Protein AF-A0A8T1S198-F1 (afdb_monomer_lite)

Secondary structure (DSSP, 8-state):
-HHHHHHHHHHHHHHHHHHHHHHH-GGGHHHHHHHHHHHHHHHHHHHHHHHHHHHHHHHHHHHHHHHHHHHHHHHHHHHHHHHHHTT----SHHHHHHHHHHHHHHHHHHHHHHHHHHHHHHTSPP------S-SSSS--

Organism: Chelydra serpentina (NCBI:txid8475)

Structure (mmCIF, N/CA/C/O backbone):
data_AF-A0A8T1S198-F1
#
_entry.id   AF-A0A8T1S198-F1
#
loop_
_atom_site.group_PDB
_atom_site.id
_atom_site.type_symbol
_atom_site.label_atom_id
_atom_site.label_alt_id
_atom_site.label_comp_id
_atom_site.label_asym_id
_atom_site.label_entity_id
_atom_site.label_seq_id
_atom_site.pdbx_PDB_ins_code
_atom_site.Cartn_x
_atom_site.Cartn_y
_atom_site.Cartn_z
_atom_site.occupancy
_atom_site.B_iso_or_equiv
_atom_site.auth_seq_id
_atom_site.auth_comp_id
_atom_site.auth_asym_id
_atom_site.auth_atom_id
_atom_site.pdbx_PDB_model_num
ATOM 1 N N . MET A 1 1 ? -2.724 5.107 9.902 1.00 49.88 1 MET A N 1
ATOM 2 C CA . MET A 1 1 ? -2.488 4.582 11.270 1.00 49.88 1 MET A CA 1
ATOM 3 C C . MET A 1 1 ? -3.020 5.478 12.398 1.00 49.88 1 MET A C 1
ATOM 5 O O . MET A 1 1 ? -3.309 4.946 13.460 1.00 49.88 1 MET A O 1
ATOM 9 N N . ALA A 1 2 ? -3.192 6.795 12.209 1.00 56.03 2 ALA A N 1
ATOM 10 C CA . ALA A 1 2 ? -3.675 7.689 13.278 1.00 56.03 2 ALA A CA 1
ATOM 11 C C . ALA A 1 2 ? -5.150 7.455 13.681 1.00 56.03 2 ALA A C 1
ATOM 13 O O . ALA A 1 2 ? -5.497 7.571 14.853 1.00 56.03 2 ALA A O 1
ATOM 14 N N . GLU A 1 3 ? -6.005 7.076 12.729 1.00 58.38 3 GLU A N 1
ATOM 15 C CA . GLU A 1 3 ? -7.443 6.885 12.974 1.00 58.38 3 GLU A CA 1
ATOM 16 C C . GLU A 1 3 ? -7.742 5.629 13.813 1.00 58.38 3 GLU A C 1
ATOM 18 O O . GLU A 1 3 ? -8.512 5.704 14.769 1.00 58.38 3 GLU A O 1
ATOM 23 N N . LEU A 1 4 ? -7.058 4.503 13.556 1.00 61.81 4 LEU A N 1
ATOM 24 C CA . LEU A 1 4 ? -7.213 3.278 14.359 1.00 61.81 4 LEU A CA 1
ATOM 25 C C . LEU A 1 4 ? -6.744 3.467 15.811 1.00 61.81 4 LEU A C 1
ATOM 27 O O . LEU A 1 4 ? -7.401 2.999 16.739 1.00 61.81 4 LEU A O 1
ATOM 31 N N . ALA A 1 5 ? -5.635 4.184 16.020 1.00 62.62 5 ALA A N 1
ATOM 32 C CA . ALA A 1 5 ? -5.115 4.469 17.358 1.00 62.62 5 ALA A CA 1
ATOM 33 C C . ALA A 1 5 ? -6.070 5.362 18.169 1.00 62.62 5 ALA A C 1
ATOM 35 O O . ALA A 1 5 ? -6.275 5.141 19.363 1.00 62.62 5 ALA A O 1
ATOM 36 N N . SER A 1 6 ? -6.700 6.343 17.515 1.00 67.06 6 SER A N 1
ATOM 37 C CA . SER A 1 6 ? -7.709 7.199 18.144 1.00 67.06 6 SER A CA 1
ATOM 38 C C . SER A 1 6 ? -8.973 6.418 18.516 1.00 67.06 6 SER A C 1
ATOM 40 O O . SER A 1 6 ? -9.502 6.590 19.616 1.00 67.06 6 SER A O 1
ATOM 42 N N . HIS A 1 7 ? -9.422 5.506 17.651 1.00 72.25 7 HIS A N 1
ATOM 43 C CA . HIS A 1 7 ? -10.591 4.676 17.933 1.00 72.25 7 HIS A CA 1
ATOM 44 C C . HIS A 1 7 ? -10.351 3.648 19.051 1.00 72.25 7 HIS A C 1
ATOM 46 O O . HIS A 1 7 ? -11.258 3.384 19.838 1.00 72.25 7 HIS A O 1
ATOM 52 N N . HIS A 1 8 ? -9.128 3.128 19.195 1.00 79.31 8 HIS A N 1
ATOM 53 C CA . HIS A 1 8 ? -8.787 2.245 20.313 1.00 79.31 8 HIS A CA 1
ATOM 54 C C . HIS A 1 8 ? -8.914 2.959 21.672 1.00 79.31 8 HIS A C 1
ATOM 56 O O . HIS A 1 8 ? -9.437 2.394 22.632 1.00 79.31 8 HIS A O 1
ATOM 62 N N . GLY A 1 9 ? -8.510 4.233 21.746 1.00 83.12 9 GLY A N 1
ATOM 63 C CA . GLY A 1 9 ? -8.697 5.055 22.947 1.00 83.12 9 GLY A CA 1
ATOM 64 C C . GLY A 1 9 ? -10.171 5.319 23.278 1.00 83.12 9 GLY A C 1
ATOM 65 O O . GLY A 1 9 ? -10.548 5.362 24.449 1.00 83.12 9 GLY A O 1
ATOM 66 N N . TRP A 1 10 ? -11.028 5.444 22.259 1.00 85.81 10 TRP A N 1
ATOM 67 C CA . TRP A 1 10 ? -12.475 5.551 22.455 1.00 85.81 10 TRP A CA 1
ATOM 68 C C . TRP A 1 10 ? -13.075 4.255 23.017 1.00 85.81 10 TRP A C 1
ATOM 70 O O . TRP A 1 10 ? -13.834 4.316 23.983 1.00 85.81 10 TRP A O 1
ATOM 80 N N . LEU A 1 11 ? -12.683 3.092 22.485 1.00 88.69 11 LEU A N 1
ATOM 81 C CA . LEU A 1 11 ? -13.159 1.791 22.967 1.00 88.69 11 LEU A CA 1
ATOM 82 C C . LEU A 1 11 ? -12.785 1.563 24.439 1.00 88.69 11 LEU A C 1
ATOM 84 O O . LEU A 1 11 ? -13.637 1.184 25.238 1.00 88.69 11 LEU A O 1
ATOM 88 N N . GLN A 1 12 ? -11.548 1.902 24.827 1.00 88.75 12 GLN A N 1
ATOM 89 C CA . GLN A 1 12 ? -11.110 1.838 26.227 1.00 88.75 12 GLN A CA 1
ATOM 90 C C . GLN A 1 12 ? -11.936 2.742 27.152 1.00 88.75 12 GLN A C 1
ATOM 92 O O . GLN A 1 12 ? -12.226 2.365 28.289 1.00 88.75 12 GLN A O 1
ATOM 97 N N . LYS A 1 13 ? -12.327 3.929 26.677 1.00 90.19 13 LYS A N 1
ATOM 98 C CA . LYS A 1 13 ? -13.170 4.851 27.443 1.00 90.19 13 LYS A CA 1
ATOM 99 C C . LYS A 1 13 ? -14.586 4.300 27.630 1.00 90.19 13 LYS A C 1
ATOM 101 O O . LYS A 1 13 ? -15.100 4.335 28.744 1.00 90.19 13 LYS A O 1
ATOM 106 N N . VAL A 1 14 ? -15.188 3.755 26.571 1.00 90.44 14 VAL A N 1
ATOM 107 C CA . VAL A 1 14 ? -16.519 3.123 26.624 1.00 90.44 14 VAL A CA 1
ATOM 108 C C . VAL A 1 14 ? -16.518 1.910 27.556 1.00 90.44 14 VAL A C 1
ATOM 110 O O . VAL A 1 14 ? -17.451 1.725 28.337 1.00 90.44 14 VAL A O 1
ATOM 113 N N . ASP A 1 15 ? -15.443 1.128 27.533 1.00 91.06 15 ASP A N 1
ATOM 114 C CA . ASP A 1 15 ? -15.233 0.013 28.452 1.00 91.06 15 ASP A CA 1
ATOM 115 C C . ASP A 1 15 ? -15.174 0.459 29.916 1.00 91.06 15 ASP A C 1
ATOM 117 O O . ASP A 1 15 ? -15.752 -0.189 30.792 1.00 91.06 15 ASP A O 1
ATOM 121 N N . GLU A 1 16 ? -14.486 1.565 30.199 1.00 91.62 16 GLU A N 1
ATOM 122 C CA . GLU A 1 16 ? -14.388 2.101 31.555 1.00 91.62 16 GLU A CA 1
ATOM 123 C C . GLU A 1 16 ? -15.733 2.635 32.058 1.00 91.62 16 GLU A C 1
ATOM 125 O O . GLU A 1 16 ? -16.168 2.279 33.155 1.00 91.62 16 GLU A O 1
ATOM 130 N N . GLU A 1 17 ? -16.441 3.401 31.227 1.00 91.19 17 GLU A N 1
ATOM 131 C CA . GLU A 1 17 ? -17.780 3.911 31.540 1.00 91.19 17 GLU A CA 1
ATOM 132 C C . GLU A 1 17 ? -18.786 2.765 31.749 1.00 91.19 17 GLU A C 1
ATOM 134 O O . GLU A 1 17 ? -19.575 2.783 32.699 1.00 91.19 17 GLU A O 1
ATOM 139 N N . GLY A 1 18 ? -18.723 1.714 30.925 1.00 89.56 18 GLY A N 1
ATOM 140 C CA . GLY A 1 18 ? -19.562 0.526 31.068 1.00 89.56 18 GLY A CA 1
ATOM 141 C C . GLY A 1 18 ? -19.263 -0.261 32.349 1.00 89.56 18 GLY A C 1
ATOM 142 O O . GLY A 1 18 ? -20.183 -0.655 33.075 1.00 89.56 18 GLY A O 1
ATOM 143 N N . ARG A 1 19 ? -17.984 -0.438 32.703 1.00 89.12 19 ARG A N 1
ATOM 144 C CA . ARG A 1 19 ? -17.596 -1.058 33.983 1.00 89.12 19 ARG A CA 1
ATOM 145 C C . ARG A 1 19 ? -18.075 -0.242 35.181 1.00 89.12 19 ARG A C 1
ATOM 147 O O . ARG A 1 19 ? -18.560 -0.832 36.150 1.00 89.12 19 ARG A O 1
ATOM 154 N N . GLN A 1 20 ? -17.973 1.085 35.122 1.00 91.62 20 GLN A N 1
ATOM 155 C CA . GLN A 1 20 ? -18.458 1.973 36.177 1.00 91.62 20 GLN A CA 1
ATOM 156 C C . GLN A 1 20 ? -19.982 1.877 36.336 1.00 91.62 20 GLN A C 1
ATOM 158 O O . GLN A 1 20 ? -20.468 1.659 37.447 1.00 91.62 20 GLN A O 1
ATOM 163 N N . LEU A 1 21 ? -20.736 1.928 35.235 1.00 90.12 21 LEU A N 1
ATOM 164 C CA . LEU A 1 21 ? -22.196 1.803 35.251 1.00 90.12 21 LEU A CA 1
ATOM 165 C C . LEU A 1 21 ? -22.656 0.463 35.848 1.00 90.12 21 LEU A C 1
ATOM 167 O O . LEU A 1 21 ? -23.619 0.415 36.612 1.00 90.12 21 LEU A O 1
ATOM 171 N N . SER A 1 22 ? -21.932 -0.618 35.551 1.00 89.50 22 SER A N 1
ATOM 172 C CA . SER A 1 22 ? -22.196 -1.953 36.100 1.00 89.50 22 SER A CA 1
ATOM 173 C C . SER A 1 22 ? -21.962 -2.026 37.621 1.00 89.50 22 SER A C 1
ATOM 175 O O . SER A 1 22 ? -22.684 -2.729 38.328 1.00 89.50 22 SER A O 1
ATOM 177 N N . ARG A 1 23 ? -21.001 -1.250 38.153 1.00 87.62 23 ARG A N 1
ATOM 178 C CA . ARG A 1 23 ? -20.751 -1.118 39.604 1.00 87.62 23 ARG A CA 1
ATOM 179 C C . ARG A 1 23 ? -21.805 -0.263 40.308 1.00 87.62 23 ARG A C 1
ATOM 181 O O . ARG A 1 23 ? -22.230 -0.611 41.405 1.00 87.62 23 ARG A O 1
ATOM 188 N N . GLU A 1 24 ? -22.220 0.846 39.697 1.00 90.75 24 GLU A N 1
ATOM 189 C CA . GLU A 1 24 ? -23.199 1.776 40.280 1.00 90.75 24 GLU A CA 1
ATOM 190 C C . GLU A 1 24 ? -24.638 1.245 40.216 1.00 90.75 24 GLU A C 1
ATOM 192 O O . GLU A 1 24 ? -25.463 1.548 41.085 1.00 90.75 24 GLU A O 1
ATOM 197 N N . LYS A 1 25 ? -24.954 0.459 39.181 1.00 89.44 25 LYS A N 1
ATOM 198 C CA . LYS A 1 25 ? -26.283 -0.106 38.935 1.00 89.44 25 LYS A CA 1
ATOM 199 C C . LYS A 1 25 ? -26.192 -1.600 38.591 1.00 89.44 25 LYS A C 1
ATOM 201 O O . LYS A 1 25 ? -26.431 -1.983 37.441 1.00 89.44 25 LYS A O 1
ATOM 206 N N . PRO A 1 26 ? -25.917 -2.471 39.579 1.00 87.88 26 PRO A N 1
ATOM 207 C CA . PRO A 1 26 ? -25.749 -3.906 39.344 1.00 87.88 26 PRO A CA 1
ATOM 208 C C . PRO A 1 26 ? -26.975 -4.582 38.711 1.00 87.88 26 PRO A C 1
ATOM 210 O O . PRO A 1 26 ? -26.825 -5.575 38.003 1.00 87.88 26 PRO A O 1
ATOM 213 N N . GLN A 1 27 ? -28.180 -4.016 38.864 1.00 88.44 27 GLN A N 1
ATOM 214 C CA . GLN A 1 27 ? -29.394 -4.498 38.193 1.00 88.44 27 GLN A CA 1
ATOM 215 C C . GLN A 1 27 ? -29.331 -4.442 36.656 1.00 88.44 27 GLN A C 1
ATOM 217 O O . GLN A 1 27 ? -30.068 -5.165 35.993 1.00 88.44 27 GLN A O 1
ATOM 222 N N . PHE A 1 28 ? -28.463 -3.599 36.085 1.00 86.69 28 PHE A N 1
ATOM 223 C CA . PHE A 1 28 ? -28.254 -3.490 34.639 1.00 86.69 28 PHE A CA 1
ATOM 224 C C . PHE A 1 28 ? -26.943 -4.139 34.181 1.00 86.69 28 PHE A C 1
ATOM 226 O O . PHE A 1 28 ? -26.665 -4.155 32.984 1.00 86.69 28 PHE A O 1
ATO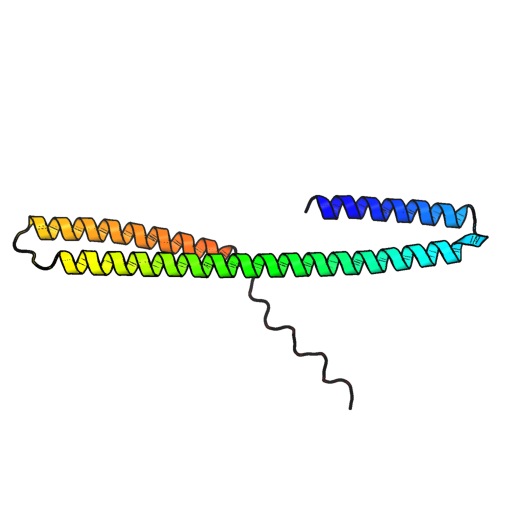M 233 N N . GLY A 1 29 ? -26.149 -4.708 35.095 1.00 87.81 29 GLY A N 1
ATOM 234 C CA . GLY A 1 29 ? -24.804 -5.193 34.786 1.00 87.81 29 GLY A CA 1
ATOM 235 C C . GLY A 1 29 ? -24.763 -6.275 33.704 1.00 87.81 29 GLY A C 1
ATOM 236 O O . GLY A 1 29 ? -23.881 -6.249 32.849 1.00 87.81 29 GLY A O 1
ATOM 237 N N . ALA A 1 30 ? -25.761 -7.166 33.669 1.00 88.69 30 ALA A N 1
ATOM 238 C CA . ALA A 1 30 ? -25.888 -8.178 32.616 1.00 88.69 30 ALA A CA 1
ATOM 239 C C . ALA A 1 30 ? -26.109 -7.552 31.226 1.00 88.69 30 ALA A C 1
ATOM 241 O O . ALA A 1 30 ? -25.470 -7.953 30.257 1.00 88.69 30 ALA A O 1
ATOM 242 N N . VAL A 1 31 ? -26.963 -6.525 31.142 1.00 91.44 31 VAL A N 1
ATOM 243 C CA . VAL A 1 31 ? -27.244 -5.803 29.890 1.00 91.44 31 VAL A CA 1
ATOM 244 C C . VAL A 1 31 ? -26.014 -5.023 29.434 1.00 91.44 31 VAL A C 1
ATOM 246 O O . VAL A 1 31 ? -25.662 -5.067 28.259 1.00 91.44 31 VAL A O 1
ATOM 249 N N . VAL A 1 32 ? -25.332 -4.339 30.357 1.00 90.44 32 VAL A N 1
ATOM 250 C CA . VAL A 1 32 ? -24.111 -3.583 30.047 1.00 90.44 32 VAL A CA 1
ATOM 251 C C . VAL A 1 32 ? -23.006 -4.515 29.552 1.00 90.44 32 VAL A C 1
ATOM 253 O O . VAL A 1 32 ? -22.404 -4.240 28.519 1.00 90.44 32 VAL A O 1
ATOM 256 N N . SER A 1 33 ? -22.788 -5.648 30.226 1.00 89.06 33 SER A N 1
ATOM 257 C CA . SER A 1 33 ? -21.801 -6.644 29.797 1.00 89.06 33 SER A CA 1
ATOM 258 C C . SER A 1 33 ? -22.105 -7.174 28.399 1.00 89.06 33 SER A C 1
ATOM 260 O O . SER A 1 33 ? -21.200 -7.248 27.576 1.00 89.06 33 SER A O 1
ATOM 262 N N . GLN A 1 34 ? -23.368 -7.505 28.115 1.00 92.88 34 GLN A N 1
ATOM 263 C CA . GLN A 1 34 ? -23.769 -7.987 26.795 1.00 92.88 34 GLN A CA 1
ATOM 264 C C . GLN A 1 34 ? -23.482 -6.949 25.703 1.00 92.88 34 GLN A C 1
ATOM 266 O O . GLN A 1 34 ? -22.924 -7.290 24.664 1.00 92.88 34 GLN A O 1
ATOM 271 N N . ARG A 1 35 ? -23.809 -5.674 25.948 1.00 92.00 35 ARG A N 1
ATOM 272 C CA . ARG A 1 35 ? -23.558 -4.590 24.987 1.00 92.00 35 ARG A CA 1
ATOM 273 C C . ARG A 1 35 ? -22.076 -4.325 24.754 1.00 92.00 35 ARG A C 1
ATOM 275 O O . ARG A 1 35 ? -21.700 -4.078 23.614 1.00 92.00 35 ARG A O 1
ATOM 282 N N . LEU A 1 36 ? -21.245 -4.401 25.794 1.00 91.38 36 LEU A N 1
ATOM 283 C CA . LEU A 1 36 ? -19.792 -4.294 25.638 1.00 91.38 36 LEU A CA 1
ATOM 284 C C . LEU A 1 36 ? -19.247 -5.454 24.798 1.00 91.38 36 LEU A C 1
ATOM 286 O O . LEU A 1 36 ? -18.526 -5.214 23.840 1.00 91.38 36 LEU A O 1
ATOM 290 N N . THR A 1 37 ? -19.671 -6.693 25.067 1.00 92.19 37 THR A N 1
ATOM 291 C CA . THR A 1 37 ? -19.257 -7.852 24.261 1.00 92.19 37 THR A CA 1
ATOM 292 C C . THR A 1 37 ? -19.668 -7.719 22.792 1.00 92.19 37 THR A C 1
ATOM 294 O O . THR A 1 37 ? -18.851 -7.970 21.909 1.00 92.19 37 THR A O 1
ATOM 297 N N . GLU A 1 38 ? -20.905 -7.299 22.513 1.00 93.38 38 GLU A N 1
ATOM 298 C CA . GLU A 1 38 ? -21.363 -7.022 21.142 1.00 93.38 38 GLU A CA 1
ATOM 299 C C . GLU A 1 38 ? -20.514 -5.927 20.474 1.00 93.38 38 GLU A C 1
ATOM 301 O O . GLU A 1 38 ? -20.156 -6.047 19.301 1.00 93.38 38 GLU A O 1
ATOM 306 N N . LEU A 1 39 ? -20.155 -4.876 21.217 1.00 92.12 39 LEU A N 1
ATOM 307 C CA . LEU A 1 39 ? -19.310 -3.793 20.721 1.00 92.12 39 LEU A CA 1
ATOM 308 C C . LEU A 1 39 ? -17.900 -4.281 20.368 1.00 92.12 39 LEU A C 1
ATOM 310 O O . LEU A 1 39 ? -17.415 -3.947 19.288 1.00 92.12 39 LEU A O 1
ATOM 314 N N . HIS A 1 40 ? -17.260 -5.088 21.223 1.00 90.19 40 HIS A N 1
ATOM 315 C CA . HIS A 1 40 ? -15.945 -5.675 20.930 1.00 90.19 40 HIS A CA 1
ATOM 316 C C . HIS A 1 40 ? -15.989 -6.574 19.695 1.00 90.19 40 HIS A C 1
ATOM 318 O O . HIS A 1 40 ? -15.132 -6.455 18.831 1.00 90.19 40 HIS A O 1
ATOM 324 N N . GLN A 1 41 ? -17.026 -7.400 19.542 1.00 92.12 41 GLN A N 1
ATOM 325 C CA . GLN A 1 41 ? -17.176 -8.245 18.351 1.00 92.12 41 GLN A CA 1
ATOM 326 C C . GLN A 1 41 ? -17.309 -7.423 17.062 1.00 92.12 41 GLN A C 1
ATOM 328 O O . GLN A 1 41 ? -16.710 -7.755 16.037 1.00 92.12 41 GLN A O 1
ATOM 333 N N . LEU A 1 42 ? -18.099 -6.345 17.095 1.00 91.56 42 LEU A N 1
ATOM 334 C CA . LEU A 1 42 ? -18.231 -5.434 15.957 1.00 91.56 42 LEU A CA 1
ATOM 335 C C . LEU A 1 42 ? -16.921 -4.697 15.671 1.00 91.56 42 LEU A C 1
ATOM 337 O O . LEU A 1 42 ? -16.589 -4.486 14.504 1.00 91.56 42 LEU A O 1
ATOM 341 N N . TRP A 1 43 ? -16.184 -4.329 16.718 1.00 89.31 43 TRP A N 1
ATOM 342 C CA . TRP A 1 43 ? -14.875 -3.702 16.608 1.00 89.31 43 TRP A CA 1
ATOM 343 C C . TRP A 1 43 ? -13.855 -4.630 15.941 1.00 89.31 43 TRP A C 1
ATOM 345 O O . TRP A 1 43 ? -13.243 -4.238 14.949 1.00 89.31 43 TRP A O 1
ATOM 355 N N . ASP A 1 44 ? -13.737 -5.870 16.410 1.00 88.06 44 ASP A N 1
ATOM 356 C CA . ASP A 1 44 ? -12.820 -6.867 15.848 1.00 88.06 44 ASP A CA 1
ATOM 357 C C . ASP A 1 44 ? -13.145 -7.142 14.375 1.00 88.06 44 ASP A C 1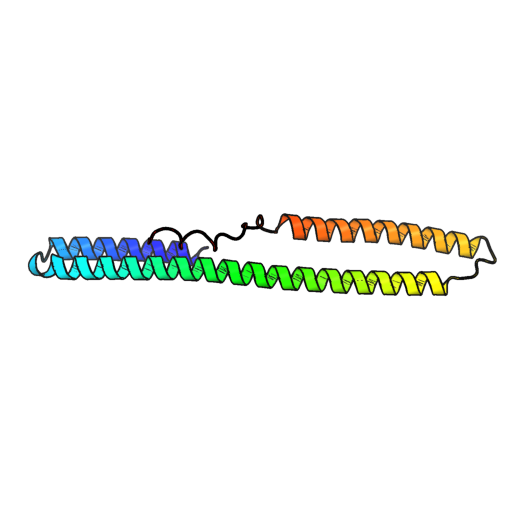
ATOM 359 O O . ASP A 1 44 ? -12.257 -7.180 13.520 1.00 88.06 44 ASP A O 1
ATOM 363 N N . LYS A 1 45 ? -14.440 -7.245 14.046 1.00 89.31 45 LYS A N 1
ATOM 364 C CA . LYS A 1 45 ? -14.894 -7.390 12.660 1.00 89.31 45 LYS A CA 1
ATOM 365 C C . LYS A 1 45 ? -14.517 -6.181 11.805 1.00 89.31 45 LYS A C 1
ATOM 367 O O . LYS A 1 45 ? -14.050 -6.352 10.682 1.00 89.31 45 LYS A O 1
ATOM 372 N N . LEU A 1 46 ? -14.722 -4.965 12.310 1.00 88.69 46 LEU A N 1
ATOM 373 C CA . LEU A 1 46 ? -14.3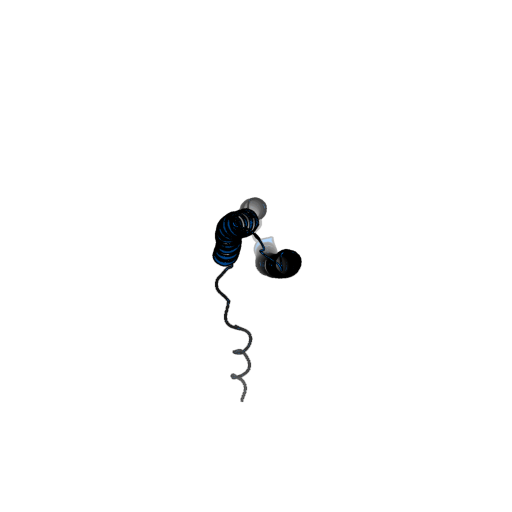58 -3.742 11.596 1.00 88.69 46 LEU A CA 1
ATOM 374 C C . LEU A 1 46 ? -12.848 -3.668 11.362 1.00 88.69 46 LEU A C 1
ATOM 376 O O . LEU A 1 46 ? -12.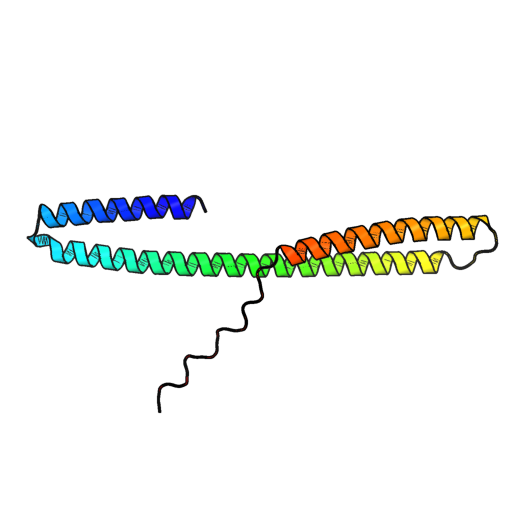426 -3.313 10.261 1.00 88.69 46 LEU A O 1
ATOM 380 N N . GLN A 1 47 ? -12.046 -4.004 12.373 1.00 86.00 47 GLN A N 1
ATOM 381 C CA . GLN A 1 47 ? -10.594 -4.022 12.268 1.00 86.00 47 GLN A CA 1
ATOM 382 C C . GLN A 1 47 ? -10.147 -5.017 11.194 1.00 86.00 47 GLN A C 1
ATOM 384 O O . GLN A 1 47 ? -9.435 -4.622 10.274 1.00 86.00 47 GLN A O 1
ATOM 389 N N . SER A 1 48 ? -10.650 -6.252 11.245 1.00 86.94 48 SER A N 1
ATOM 390 C CA . SER A 1 48 ? -10.349 -7.283 10.249 1.00 86.94 48 SER A CA 1
ATOM 391 C C . SER A 1 48 ? -10.733 -6.847 8.830 1.00 86.94 48 SER A C 1
ATOM 393 O O . SER A 1 48 ? -9.897 -6.899 7.934 1.00 86.94 48 SER A O 1
ATOM 395 N N . MET A 1 49 ? -11.947 -6.321 8.627 1.00 86.94 49 MET A N 1
ATOM 396 C CA . MET A 1 49 ? -12.382 -5.824 7.312 1.00 86.94 49 MET A CA 1
ATOM 397 C C . MET A 1 49 ? -11.553 -4.628 6.826 1.00 86.94 49 MET A C 1
ATOM 399 O O . MET A 1 49 ? -11.354 -4.451 5.626 1.00 86.94 49 MET A O 1
ATOM 403 N N . THR A 1 50 ? -11.096 -3.769 7.740 1.00 86.44 50 THR A N 1
ATOM 404 C CA . THR A 1 50 ? -10.269 -2.606 7.393 1.00 86.44 50 THR A CA 1
ATOM 405 C C . THR A 1 50 ? -8.864 -3.037 6.992 1.00 86.44 50 THR A C 1
ATOM 407 O O . THR A 1 50 ? -8.333 -2.517 6.014 1.00 86.44 50 THR A O 1
ATOM 410 N N . GLU A 1 51 ? -8.278 -3.993 7.713 1.00 83.94 51 GLU A N 1
ATOM 411 C CA . GLU A 1 51 ? -6.984 -4.595 7.383 1.00 83.94 51 GLU A CA 1
ATOM 412 C C . GLU A 1 51 ? -7.043 -5.332 6.041 1.00 83.94 51 GLU A C 1
ATOM 414 O O . GLU A 1 51 ? -6.194 -5.099 5.182 1.00 83.94 51 GLU A O 1
ATOM 419 N N . GLU A 1 52 ? -8.083 -6.138 5.815 1.00 86.56 52 GLU A N 1
ATOM 420 C CA . GLU A 1 52 ? -8.336 -6.808 4.537 1.00 86.56 52 GLU A CA 1
ATOM 421 C C . GLU A 1 52 ? -8.461 -5.781 3.406 1.00 86.56 52 GLU A C 1
ATOM 423 O O . GLU A 1 52 ? -7.716 -5.827 2.430 1.00 86.56 52 GLU A O 1
ATOM 428 N N . LYS A 1 53 ? -9.326 -4.772 3.556 1.00 86.31 53 LYS A N 1
ATOM 429 C CA . LYS A 1 53 ? -9.486 -3.725 2.541 1.00 86.31 53 LYS A CA 1
ATOM 430 C C . LYS A 1 53 ? -8.182 -2.971 2.268 1.00 86.31 53 LYS A C 1
ATOM 432 O O . LYS A 1 53 ? -7.910 -2.648 1.114 1.00 86.31 53 LYS A O 1
ATOM 437 N N . ALA A 1 54 ? -7.394 -2.668 3.299 1.00 83.50 54 ALA A N 1
ATOM 438 C CA . ALA A 1 54 ? -6.100 -2.015 3.136 1.00 83.50 54 ALA A CA 1
ATOM 439 C C . ALA A 1 54 ? -5.131 -2.892 2.333 1.00 83.50 54 ALA A C 1
ATOM 441 O O . ALA A 1 54 ? -4.474 -2.380 1.429 1.00 83.50 54 ALA A O 1
ATOM 442 N N . GLN A 1 55 ? -5.101 -4.198 2.607 1.00 82.31 55 GLN A N 1
ATOM 443 C CA . GLN A 1 55 ? -4.298 -5.155 1.850 1.00 82.31 55 GLN A CA 1
ATOM 444 C C . GLN A 1 55 ? -4.745 -5.234 0.387 1.00 82.31 55 GLN A C 1
ATOM 446 O O . GLN A 1 55 ? -3.928 -5.066 -0.506 1.00 82.31 55 GLN A O 1
ATOM 451 N N . HIS A 1 56 ? -6.042 -5.399 0.127 1.00 83.31 56 HIS A N 1
ATOM 452 C CA . HIS A 1 56 ? -6.567 -5.457 -1.240 1.00 83.31 56 HIS A CA 1
ATOM 453 C C . HIS A 1 56 ? -6.277 -4.178 -2.037 1.00 83.31 56 HIS A C 1
ATOM 455 O O . HIS A 1 56 ? -5.956 -4.245 -3.221 1.00 83.31 56 HIS A O 1
ATOM 461 N N . LEU A 1 57 ? -6.391 -3.007 -1.403 1.00 84.25 57 LEU A N 1
ATOM 462 C CA . LEU A 1 57 ? -6.043 -1.733 -2.035 1.00 84.25 57 LEU A CA 1
ATOM 463 C C . LEU A 1 57 ? -4.549 -1.635 -2.331 1.00 84.25 57 LEU A C 1
ATOM 465 O O . LEU A 1 57 ? -4.177 -1.133 -3.387 1.00 84.25 57 LEU A O 1
ATOM 469 N N . PHE A 1 58 ? -3.713 -2.105 -1.409 1.00 82.06 58 PHE A N 1
ATOM 470 C CA . PHE A 1 58 ? -2.274 -2.171 -1.599 1.00 82.06 58 PHE A CA 1
ATOM 471 C C . PHE A 1 58 ? -1.924 -3.082 -2.786 1.00 82.06 58 PHE A C 1
ATOM 473 O O . PHE A 1 58 ? -1.237 -2.643 -3.705 1.00 82.06 58 PHE A O 1
ATOM 480 N N . ASP A 1 59 ? -2.465 -4.302 -2.824 1.00 79.19 59 ASP A N 1
ATOM 481 C CA . ASP A 1 59 ? -2.202 -5.278 -3.887 1.00 79.19 59 ASP A CA 1
ATOM 482 C C . ASP A 1 59 ? -2.668 -4.761 -5.257 1.00 79.19 59 ASP A C 1
ATOM 484 O O . ASP A 1 59 ? -1.932 -4.849 -6.240 1.00 79.19 59 ASP A O 1
ATOM 488 N N . ALA A 1 60 ? -3.864 -4.163 -5.323 1.00 80.31 60 ALA A N 1
ATOM 489 C CA . ALA A 1 60 ? -4.387 -3.568 -6.552 1.00 80.31 60 ALA A CA 1
ATOM 490 C C . ALA A 1 60 ? -3.525 -2.390 -7.030 1.00 80.31 60 ALA A C 1
ATOM 492 O O . ALA A 1 60 ? -3.157 -2.331 -8.202 1.00 80.31 60 ALA A O 1
ATOM 493 N N . ASN A 1 61 ? -3.151 -1.481 -6.122 1.00 80.56 61 ASN A N 1
ATOM 494 C CA . ASN A 1 61 ? -2.313 -0.333 -6.460 1.00 80.56 61 ASN A CA 1
ATOM 495 C C . ASN A 1 61 ? -0.934 -0.762 -6.976 1.00 80.56 61 ASN A C 1
ATOM 497 O O . ASN A 1 61 ? -0.457 -0.219 -7.970 1.00 80.56 61 ASN A O 1
ATOM 501 N N . HIS A 1 62 ? -0.322 -1.761 -6.339 1.00 78.62 62 HIS A N 1
ATOM 502 C CA . HIS A 1 62 ? 0.958 -2.303 -6.781 1.00 78.62 62 HIS A CA 1
ATOM 503 C C . HIS A 1 62 ? 0.849 -3.016 -8.129 1.00 78.62 62 HIS A C 1
ATOM 505 O O . HIS A 1 62 ? 1.699 -2.807 -8.990 1.00 78.62 62 HIS A O 1
ATOM 511 N N . SER A 1 63 ? -0.201 -3.811 -8.347 1.00 79.19 63 SER A N 1
ATOM 512 C CA . SER A 1 63 ? -0.441 -4.468 -9.635 1.00 79.19 63 SER A CA 1
ATOM 513 C C . SER A 1 63 ? -0.553 -3.458 -10.781 1.00 79.19 63 SER A C 1
ATOM 515 O O . SER A 1 63 ? 0.072 -3.649 -11.826 1.00 79.19 63 SER A O 1
ATOM 517 N N . ASP A 1 64 ? -1.306 -2.373 -10.585 1.00 82.06 64 ASP A N 1
ATOM 518 C CA . ASP A 1 64 ? -1.456 -1.312 -11.588 1.00 82.06 64 ASP A CA 1
ATOM 519 C C . ASP A 1 64 ? -0.129 -0.591 -11.849 1.00 82.06 64 ASP A C 1
ATOM 521 O O . ASP A 1 64 ? 0.234 -0.352 -13.002 1.00 82.06 64 ASP A O 1
ATOM 525 N N . LEU A 1 65 ? 0.626 -0.291 -10.787 1.00 81.69 65 LEU A N 1
ATOM 526 C CA . LEU A 1 65 ? 1.929 0.359 -10.895 1.00 81.69 65 LEU A CA 1
ATOM 527 C C . LEU A 1 65 ? 2.922 -0.505 -11.680 1.00 81.69 65 LEU A C 1
ATOM 529 O O . LEU A 1 65 ? 3.589 0.004 -12.577 1.00 81.69 65 LEU A O 1
ATOM 533 N N . TYR A 1 66 ? 2.977 -1.813 -11.408 1.00 75.06 66 TYR A N 1
ATOM 534 C CA . TYR A 1 66 ? 3.813 -2.732 -12.179 1.00 75.06 66 TYR A CA 1
ATOM 535 C C . TYR A 1 66 ? 3.387 -2.787 -13.641 1.00 75.06 66 TYR A C 1
ATOM 537 O O . TYR A 1 66 ? 4.237 -2.666 -14.520 1.00 75.06 66 TYR A O 1
ATOM 545 N N . ALA A 1 67 ? 2.090 -2.935 -13.917 1.00 83.06 67 ALA A N 1
ATOM 546 C CA . ALA A 1 67 ? 1.581 -2.975 -15.284 1.00 83.06 67 ALA A CA 1
ATOM 547 C C . ALA A 1 67 ? 1.941 -1.699 -16.062 1.00 83.06 67 ALA A C 1
ATOM 549 O O . ALA A 1 67 ? 2.365 -1.777 -17.217 1.00 83.06 67 ALA A O 1
ATOM 550 N N . GLN A 1 68 ? 1.837 -0.535 -15.416 1.00 86.12 68 GLN A N 1
ATOM 551 C CA . GLN A 1 68 ? 2.250 0.733 -16.003 1.00 86.12 68 GLN A CA 1
ATOM 552 C C . GLN A 1 68 ? 3.763 0.778 -16.250 1.00 86.12 68 GLN A C 1
ATOM 554 O O . GLN A 1 68 ? 4.174 1.076 -17.368 1.00 86.12 68 GLN A O 1
ATOM 559 N N . SER A 1 69 ? 4.591 0.424 -15.262 1.00 81.06 69 SER A N 1
ATOM 560 C CA . SER A 1 69 ? 6.051 0.402 -15.420 1.00 81.06 69 SER A CA 1
ATOM 561 C C . SER A 1 69 ? 6.513 -0.556 -16.521 1.00 81.06 69 SER A C 1
ATOM 563 O O . SER A 1 69 ? 7.422 -0.219 -17.275 1.00 81.06 69 SER A O 1
ATOM 565 N N . PHE A 1 70 ? 5.883 -1.726 -16.661 1.00 82.00 70 PHE A N 1
ATOM 566 C CA . PHE A 1 70 ? 6.163 -2.644 -17.768 1.00 82.00 70 PHE A CA 1
ATOM 567 C C . PHE A 1 70 ? 5.755 -2.053 -19.117 1.00 82.00 70 PHE A C 1
ATOM 569 O O . PHE A 1 70 ? 6.535 -2.113 -20.060 1.00 82.00 70 PHE A O 1
ATOM 576 N N . SER A 1 71 ? 4.573 -1.437 -19.209 1.00 87.31 71 SER A N 1
ATOM 577 C CA . SER A 1 71 ? 4.130 -0.783 -20.445 1.00 87.31 71 SER A CA 1
ATOM 578 C C . SER A 1 71 ? 5.046 0.378 -20.846 1.00 87.31 71 SER A C 1
ATOM 580 O O . SER A 1 71 ? 5.312 0.563 -22.034 1.00 87.31 71 SER A O 1
ATOM 582 N N . ASP A 1 72 ? 5.508 1.171 -19.879 1.00 84.69 72 ASP A N 1
ATOM 583 C CA . ASP A 1 72 ? 6.434 2.278 -20.118 1.00 84.69 72 ASP A CA 1
ATOM 584 C C . ASP A 1 72 ? 7.804 1.753 -20.576 1.00 84.69 72 ASP A C 1
ATOM 586 O O . ASP A 1 72 ? 8.390 2.300 -21.513 1.00 84.69 72 ASP A O 1
ATOM 590 N N . LEU A 1 73 ? 8.274 0.648 -19.985 1.00 81.12 73 LEU A N 1
ATOM 591 C CA . LEU A 1 73 ? 9.502 -0.036 -20.392 1.00 81.12 73 LEU A CA 1
ATOM 592 C C . LEU A 1 73 ? 9.398 -0.611 -21.811 1.00 81.12 73 LEU A C 1
ATOM 594 O O . LEU A 1 73 ? 10.288 -0.366 -22.621 1.00 81.12 73 LEU A O 1
ATOM 598 N N . ASP A 1 74 ? 8.317 -1.317 -22.144 1.00 83.88 74 ASP A N 1
ATOM 599 C CA . ASP A 1 74 ? 8.095 -1.865 -23.490 1.00 83.88 74 ASP A CA 1
ATOM 600 C C . ASP A 1 74 ? 8.068 -0.758 -24.544 1.00 83.88 74 ASP A C 1
ATOM 602 O O . ASP A 1 74 ? 8.682 -0.871 -25.609 1.00 83.88 74 ASP A O 1
ATOM 606 N N . LYS A 1 75 ? 7.399 0.357 -24.235 1.00 88.12 75 LYS A N 1
ATOM 607 C CA . LYS 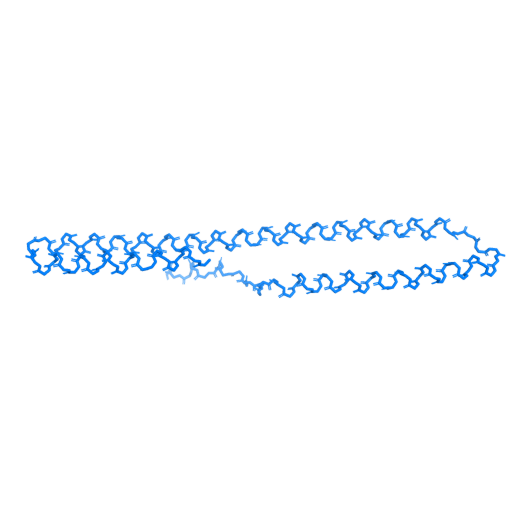A 1 75 ? 7.374 1.521 -25.117 1.00 88.12 75 LYS A CA 1
ATOM 608 C C . LYS A 1 75 ? 8.768 2.118 -25.286 1.00 88.12 75 LYS A C 1
ATOM 610 O O . LYS A 1 75 ? 9.166 2.409 -26.412 1.00 88.12 75 LYS A O 1
ATOM 615 N N . TRP A 1 76 ? 9.509 2.282 -24.192 1.00 83.38 76 TRP A N 1
ATOM 616 C CA . TRP A 1 76 ? 10.876 2.791 -24.231 1.00 83.38 76 TRP A CA 1
ATOM 617 C C . TRP A 1 76 ? 11.788 1.882 -25.067 1.00 83.38 76 TRP A C 1
ATOM 619 O O . TRP A 1 76 ? 12.506 2.379 -25.932 1.00 83.38 76 TRP A O 1
ATOM 629 N N . ILE A 1 77 ? 11.702 0.559 -24.897 1.00 82.56 77 ILE A N 1
ATOM 630 C CA . ILE A 1 77 ? 12.440 -0.415 -25.714 1.00 82.56 77 ILE A CA 1
ATOM 631 C C . ILE A 1 77 ? 12.065 -0.273 -27.192 1.00 82.56 77 ILE A C 1
ATOM 633 O O . ILE A 1 77 ? 12.957 -0.153 -28.027 1.00 82.56 77 ILE A O 1
ATOM 637 N N . GLY A 1 78 ? 10.775 -0.204 -27.528 1.00 85.88 78 GLY A N 1
ATOM 638 C CA . GLY A 1 78 ? 10.330 -0.042 -28.916 1.00 85.88 78 GLY A CA 1
ATOM 639 C C . GLY A 1 78 ? 10.789 1.277 -29.554 1.00 85.88 78 GLY A C 1
ATOM 640 O O . GLY A 1 78 ? 11.200 1.311 -30.720 1.00 85.88 78 GLY A O 1
ATOM 641 N N . GLU A 1 79 ? 10.784 2.374 -28.791 1.00 83.56 79 GLU A N 1
ATOM 642 C CA . GLU A 1 79 ? 11.362 3.652 -29.220 1.00 83.56 79 GLU A CA 1
ATOM 643 C C . GLU A 1 79 ? 12.868 3.519 -29.475 1.00 83.56 79 GLU A C 1
ATOM 645 O O . GLU A 1 79 ? 13.382 4.089 -30.443 1.00 83.56 79 GLU A O 1
ATOM 650 N N . MET A 1 80 ? 13.578 2.748 -28.647 1.00 73.75 80 MET A N 1
ATOM 651 C CA . MET A 1 80 ? 15.003 2.486 -28.829 1.00 73.75 80 MET A CA 1
ATOM 652 C C . MET A 1 80 ? 15.283 1.628 -30.055 1.00 73.75 80 MET A C 1
ATOM 654 O O . MET A 1 80 ? 16.123 2.011 -30.867 1.00 73.75 80 MET A O 1
ATOM 658 N N . GLU A 1 81 ? 14.562 0.529 -30.255 1.00 80.25 81 GLU A N 1
ATOM 659 C CA . GLU A 1 81 ? 14.698 -0.321 -31.442 1.00 80.25 81 GLU A CA 1
ATOM 660 C C . GLU A 1 81 ? 14.471 0.479 -32.729 1.00 80.25 81 GLU A C 1
ATOM 662 O O . GLU A 1 81 ? 15.287 0.418 -33.650 1.00 80.25 81 GLU A O 1
ATOM 667 N N . THR A 1 82 ? 13.436 1.322 -32.751 1.00 81.88 82 THR A N 1
ATOM 668 C CA . THR A 1 82 ? 13.150 2.224 -33.877 1.00 81.88 82 THR A CA 1
ATOM 669 C C . THR A 1 82 ? 14.297 3.212 -34.107 1.00 81.88 82 THR A C 1
ATOM 671 O O . THR A 1 82 ? 14.721 3.446 -35.240 1.00 81.88 82 THR A O 1
ATOM 674 N N . GLN A 1 83 ? 14.838 3.790 -33.032 1.00 70.75 83 GLN A N 1
ATOM 675 C CA . GLN A 1 83 ? 15.966 4.712 -33.113 1.00 70.75 83 GLN A CA 1
ATOM 676 C C . GLN A 1 83 ? 17.260 4.045 -33.592 1.00 70.75 83 GLN A C 1
ATOM 678 O O . GLN A 1 83 ? 18.016 4.687 -34.322 1.00 70.75 83 GLN A O 1
ATOM 683 N N . LEU A 1 84 ? 17.532 2.802 -33.193 1.00 69.88 84 LEU A N 1
ATOM 684 C CA . LEU A 1 84 ? 18.682 2.028 -33.664 1.00 69.88 84 LEU A CA 1
ATOM 685 C C . LEU A 1 84 ? 18.525 1.638 -35.140 1.00 69.88 84 LEU A C 1
ATOM 687 O O . LEU A 1 84 ? 19.462 1.819 -35.911 1.00 69.88 84 LEU A O 1
ATOM 691 N N . GLN A 1 85 ? 17.337 1.189 -35.554 1.00 71.25 85 GLN A N 1
ATOM 692 C CA . GLN A 1 85 ? 17.041 0.856 -36.954 1.00 71.25 85 GLN A CA 1
ATOM 693 C C . GLN A 1 85 ? 17.133 2.073 -37.887 1.00 71.25 85 GLN A C 1
ATOM 695 O O . GLN A 1 85 ? 17.536 1.941 -39.039 1.00 71.25 85 GLN A O 1
ATOM 700 N N . SER A 1 86 ? 16.792 3.272 -37.398 1.00 63.72 86 SER A N 1
ATOM 701 C CA . SER A 1 86 ? 16.880 4.512 -38.185 1.00 63.72 86 SER A CA 1
ATOM 702 C C . SER A 1 86 ? 18.313 4.991 -38.468 1.00 63.72 86 SER A C 1
ATOM 704 O O . SER A 1 86 ? 18.503 5.824 -39.352 1.00 63.72 86 SER A O 1
ATOM 706 N N . ASP A 1 87 ? 19.313 4.482 -37.738 1.00 60.19 87 ASP A N 1
ATOM 707 C CA . ASP A 1 87 ? 20.726 4.884 -37.852 1.00 60.19 87 ASP A CA 1
ATOM 708 C C . ASP A 1 87 ? 21.557 3.904 -38.721 1.00 60.19 87 ASP A C 1
ATOM 710 O O . ASP A 1 87 ? 22.787 4.003 -38.778 1.00 60.19 87 ASP A O 1
ATOM 714 N N . GLU A 1 88 ? 20.909 2.983 -39.447 1.00 56.19 88 GLU A N 1
ATOM 715 C CA . GLU A 1 88 ? 21.547 2.091 -40.427 1.00 56.19 88 GLU A CA 1
ATOM 716 C C . GLU A 1 88 ? 22.043 2.866 -41.667 1.00 56.19 88 GLU A C 1
ATOM 718 O O . GLU A 1 88 ? 21.396 2.904 -42.711 1.00 56.19 88 GLU A O 1
ATOM 723 N N . GLN A 1 89 ? 23.212 3.502 -41.547 1.00 58.16 89 GLN A N 1
ATOM 724 C CA . GLN A 1 89 ? 24.372 3.322 -42.437 1.00 58.16 89 GLN A CA 1
ATOM 725 C C . GLN A 1 89 ? 25.501 4.266 -42.001 1.00 58.16 89 GLN A C 1
ATOM 727 O O . GLN A 1 89 ? 25.576 5.429 -42.395 1.00 58.16 89 GLN A O 1
ATOM 732 N N . GLY A 1 90 ? 26.409 3.739 -41.177 1.00 58.72 90 GLY A N 1
ATOM 733 C CA . GLY A 1 90 ? 27.654 4.409 -40.821 1.00 58.72 90 GLY A CA 1
ATOM 734 C C . GLY A 1 90 ? 28.610 4.447 -42.010 1.00 58.72 90 GLY A C 1
ATOM 735 O O . GLY A 1 90 ? 29.304 3.471 -42.288 1.00 58.72 90 GLY A O 1
ATOM 736 N N . THR A 1 91 ? 28.647 5.572 -42.719 1.00 63.88 91 THR A N 1
ATOM 737 C CA . THR A 1 91 ? 29.618 5.814 -43.798 1.00 63.88 91 THR A CA 1
ATOM 738 C C . THR A 1 91 ? 30.867 6.571 -43.330 1.00 63.88 91 THR A C 1
ATOM 740 O O . THR A 1 91 ? 31.815 6.691 -44.102 1.00 63.88 91 THR A O 1
ATOM 743 N N . ASP A 1 92 ? 30.912 7.075 -42.089 1.00 69.50 92 ASP A N 1
ATOM 744 C CA . ASP A 1 92 ? 32.035 7.872 -41.573 1.00 69.50 92 ASP A CA 1
ATOM 745 C C . ASP A 1 92 ? 32.284 7.716 -40.055 1.00 69.50 92 ASP A C 1
ATOM 747 O O . ASP A 1 92 ? 31.447 7.241 -39.295 1.00 69.50 92 ASP A O 1
ATOM 751 N N . LEU A 1 93 ? 33.467 8.128 -39.580 1.00 72.81 93 LEU A N 1
ATOM 752 C CA . LEU A 1 93 ? 33.835 8.050 -38.154 1.00 72.81 93 LEU A CA 1
ATOM 753 C C . LEU A 1 93 ? 32.879 8.843 -37.241 1.00 72.81 93 LEU A C 1
ATOM 755 O O . LEU A 1 93 ? 32.704 8.506 -36.070 1.00 72.81 93 LEU A O 1
ATOM 759 N N . THR A 1 94 ? 32.287 9.912 -37.772 1.00 75.12 94 THR A N 1
ATOM 760 C CA . THR A 1 94 ? 31.385 10.812 -37.049 1.00 75.12 94 THR A CA 1
ATOM 761 C C . THR A 1 94 ? 30.076 10.114 -36.689 1.00 75.12 94 THR A C 1
ATOM 763 O O . THR A 1 94 ? 29.630 10.211 -35.544 1.00 75.12 94 THR A O 1
ATOM 766 N N . SER A 1 95 ? 29.483 9.369 -37.625 1.00 69.25 95 SER A N 1
ATOM 767 C CA . SER A 1 95 ? 28.281 8.562 -37.381 1.00 69.25 95 SER A CA 1
ATOM 768 C C . SER A 1 95 ? 28.545 7.445 -36.368 1.00 69.25 95 SER A C 1
ATOM 770 O O . SER A 1 95 ? 27.764 7.291 -35.429 1.00 69.25 95 SER A O 1
ATOM 772 N N . THR A 1 96 ? 29.689 6.761 -36.451 1.00 75.12 96 THR A N 1
ATOM 773 C CA . THR A 1 96 ? 30.088 5.740 -35.465 1.00 75.12 96 THR A CA 1
ATOM 774 C C . THR A 1 96 ? 30.280 6.319 -34.059 1.00 75.12 96 THR A C 1
ATOM 776 O O . THR A 1 96 ? 29.830 5.731 -33.077 1.00 75.12 96 THR A O 1
ATOM 779 N N . ASN A 1 97 ? 30.903 7.495 -33.928 1.00 78.44 97 ASN A N 1
ATOM 780 C CA . ASN A 1 97 ? 31.087 8.144 -32.624 1.00 78.44 97 ASN A CA 1
ATOM 781 C C . ASN A 1 97 ? 29.750 8.649 -32.033 1.00 78.44 97 ASN A C 1
ATOM 783 O O . ASN A 1 97 ? 29.512 8.568 -30.824 1.00 78.44 97 ASN A O 1
ATOM 787 N N . ARG A 1 98 ? 28.828 9.110 -32.891 1.00 76.69 98 ARG A N 1
ATOM 788 C CA . ARG A 1 98 ? 27.454 9.460 -32.498 1.00 76.69 98 ARG A CA 1
ATOM 789 C C . ARG A 1 98 ? 26.690 8.239 -31.975 1.00 76.69 98 ARG A C 1
ATOM 791 O O . ARG A 1 98 ? 26.056 8.337 -30.926 1.00 76.69 98 ARG A O 1
ATOM 798 N N . LEU A 1 99 ? 26.797 7.101 -32.664 1.00 73.38 99 LEU A N 1
ATOM 799 C CA . LEU A 1 99 ? 26.244 5.810 -32.234 1.00 73.38 99 LEU A CA 1
ATOM 800 C C . LEU A 1 99 ? 26.806 5.381 -30.872 1.00 73.38 99 LEU A C 1
ATOM 802 O O . LEU A 1 99 ? 26.037 5.039 -29.977 1.00 73.38 99 LEU A O 1
ATOM 806 N N . LEU A 1 100 ? 28.124 5.479 -30.675 1.00 80.81 100 LEU A N 1
ATOM 807 C CA . LEU A 1 100 ? 28.770 5.140 -29.404 1.00 80.81 100 LEU A CA 1
ATOM 808 C C . LEU A 1 100 ? 28.278 6.021 -28.244 1.00 80.81 100 LEU A C 1
ATOM 810 O O . LEU A 1 100 ? 27.913 5.509 -27.190 1.00 80.81 100 LEU A O 1
ATOM 814 N N . THR A 1 101 ? 28.204 7.338 -28.449 1.00 81.44 101 THR A N 1
ATOM 815 C CA . THR A 1 101 ? 27.704 8.280 -27.430 1.00 81.44 101 THR A CA 1
ATOM 816 C C . THR A 1 101 ? 26.254 7.970 -27.048 1.00 81.44 101 THR A C 1
ATOM 818 O O . THR A 1 101 ? 25.874 8.039 -25.878 1.00 81.44 101 THR A O 1
ATOM 821 N N . LYS A 1 102 ? 25.433 7.592 -28.033 1.00 74.69 102 LYS A N 1
ATOM 822 C CA . LYS A 1 102 ? 24.037 7.205 -27.820 1.00 74.69 102 LYS A CA 1
ATOM 823 C C . LYS A 1 102 ? 23.929 5.892 -27.041 1.00 74.69 102 LYS A C 1
ATOM 825 O O . LYS A 1 102 ? 23.136 5.827 -26.110 1.00 74.69 102 LYS A O 1
ATOM 830 N N . LEU A 1 103 ? 24.764 4.898 -27.358 1.00 78.44 103 LEU A N 1
ATOM 831 C CA . LEU A 1 103 ? 24.860 3.637 -26.612 1.00 78.44 103 LEU A CA 1
ATOM 832 C C . LEU A 1 103 ? 25.279 3.854 -25.151 1.00 78.44 103 LEU A C 1
ATOM 834 O O . LEU A 1 103 ? 24.690 3.253 -24.261 1.00 78.44 103 LEU A O 1
ATOM 838 N N . MET A 1 104 ? 26.226 4.755 -24.880 1.00 85.56 104 MET A N 1
ATOM 839 C CA . MET A 1 104 ? 26.616 5.087 -23.501 1.00 85.56 104 MET A CA 1
ATOM 840 C C . MET A 1 104 ? 25.463 5.727 -22.715 1.00 85.56 104 MET A C 1
ATOM 842 O O . MET A 1 104 ? 25.182 5.333 -21.588 1.00 85.56 104 MET A O 1
ATOM 846 N N . ARG A 1 105 ? 24.734 6.669 -23.330 1.00 81.62 105 ARG A N 1
ATOM 847 C CA . ARG A 1 105 ? 23.536 7.272 -22.720 1.00 81.62 105 ARG A CA 1
ATOM 848 C C . ARG A 1 105 ? 22.416 6.246 -22.512 1.00 81.62 105 ARG A C 1
ATOM 850 O O . ARG A 1 105 ? 21.585 6.401 -21.617 1.00 81.62 105 ARG A O 1
ATOM 857 N N . LEU A 1 106 ? 22.335 5.239 -23.376 1.00 75.94 106 LEU A N 1
ATOM 858 C CA . LEU A 1 106 ? 21.374 4.151 -23.240 1.00 75.94 106 LEU A CA 1
ATOM 859 C C . LEU A 1 106 ? 21.686 3.275 -22.037 1.00 75.94 106 LEU A C 1
ATOM 861 O O . LEU A 1 106 ? 20.787 2.999 -21.250 1.00 75.94 106 LEU A O 1
ATOM 865 N N . ASP A 1 107 ? 22.951 2.913 -21.862 1.00 80.56 107 ASP A N 1
ATOM 866 C CA . ASP A 1 107 ? 23.412 2.119 -20.725 1.00 80.56 107 ASP A CA 1
ATOM 867 C C . ASP A 1 107 ? 23.075 2.802 -19.384 1.00 80.56 107 ASP A C 1
ATOM 869 O O . ASP A 1 107 ? 22.482 2.192 -18.494 1.00 80.56 107 ASP A O 1
ATOM 873 N N . GLU A 1 108 ? 23.309 4.115 -19.278 1.00 86.19 108 GLU A N 1
ATOM 874 C CA . GLU A 1 108 ? 22.926 4.906 -18.096 1.00 86.19 108 GLU A CA 1
ATOM 875 C C . GLU A 1 108 ? 21.410 4.893 -17.817 1.00 86.19 108 GLU A C 1
ATOM 877 O O . GLU A 1 108 ? 20.977 4.822 -16.659 1.00 86.19 108 GLU A O 1
ATOM 882 N N . GLN A 1 109 ? 20.588 4.941 -18.869 1.00 79.38 109 GLN A N 1
ATOM 883 C CA . GLN A 1 109 ? 19.130 4.882 -18.741 1.00 79.38 109 GLN A CA 1
ATOM 884 C C . GLN A 1 109 ? 18.661 3.497 -18.290 1.00 79.38 109 GLN A C 1
ATOM 886 O O . GLN A 1 109 ? 17.838 3.420 -17.379 1.00 79.38 109 GLN A O 1
ATOM 891 N N . VAL A 1 110 ? 19.223 2.417 -18.847 1.00 79.19 110 VAL A N 1
ATOM 892 C CA . VAL A 1 110 ? 18.931 1.038 -18.414 1.00 79.19 110 VAL A CA 1
ATOM 893 C C . VAL A 1 110 ? 19.254 0.862 -16.934 1.00 79.19 110 VAL A C 1
ATOM 895 O O . VAL A 1 110 ? 18.451 0.301 -16.191 1.00 79.19 110 VAL A O 1
ATOM 898 N N . ILE A 1 111 ? 20.404 1.368 -16.481 1.00 84.56 111 ILE A N 1
ATOM 899 C CA . ILE A 1 111 ? 20.811 1.284 -15.072 1.00 84.56 111 ILE A CA 1
ATOM 900 C C . ILE A 1 111 ? 19.810 2.009 -14.166 1.00 84.56 111 ILE A C 1
ATOM 902 O O . ILE A 1 111 ? 19.460 1.500 -13.100 1.00 84.56 111 ILE A O 1
ATOM 906 N N . THR A 1 112 ? 19.342 3.184 -14.586 1.00 86.06 112 THR A N 1
ATOM 907 C CA . THR A 1 112 ? 18.353 3.965 -13.830 1.00 86.06 112 THR A CA 1
ATOM 908 C C . THR A 1 112 ? 17.012 3.238 -13.755 1.00 86.06 112 THR A C 1
ATOM 910 O O . THR A 1 112 ? 16.505 3.019 -12.658 1.00 86.06 112 THR A O 1
ATOM 913 N N . GLN A 1 113 ? 16.492 2.781 -14.895 1.00 78.62 113 GLN A N 1
ATOM 914 C CA . GLN A 1 113 ? 15.221 2.056 -14.975 1.00 78.62 113 GLN A CA 1
ATOM 915 C C . GLN A 1 113 ? 15.250 0.745 -14.179 1.00 78.62 113 GLN A C 1
ATOM 917 O O . GLN A 1 113 ? 14.318 0.436 -13.439 1.00 78.62 113 GLN A O 1
ATOM 922 N N . LYS A 1 114 ? 16.362 0.003 -14.245 1.00 80.94 114 LYS A N 1
ATOM 923 C CA . LYS A 1 114 ? 16.565 -1.201 -13.434 1.00 80.94 114 LYS A CA 1
ATOM 924 C C . LYS A 1 114 ? 16.489 -0.895 -11.937 1.00 80.94 114 LYS A C 1
ATOM 926 O O . LYS A 1 114 ? 15.832 -1.629 -11.206 1.00 80.94 114 LYS A O 1
ATOM 931 N N . ARG A 1 115 ? 17.139 0.180 -11.480 1.00 86.19 115 ARG A N 1
ATOM 932 C CA . ARG A 1 115 ? 17.106 0.586 -10.067 1.00 86.19 115 ARG A CA 1
ATOM 933 C C . ARG A 1 115 ? 15.696 0.971 -9.626 1.00 86.19 115 ARG A C 1
ATOM 935 O O . ARG A 1 115 ? 15.290 0.593 -8.535 1.00 86.19 115 ARG A O 1
ATOM 942 N N . GLU A 1 116 ? 14.965 1.710 -10.457 1.00 82.81 116 GLU A N 1
ATOM 943 C CA . GLU A 1 116 ? 13.574 2.086 -10.177 1.00 82.81 116 GLU A CA 1
ATOM 944 C C . GLU A 1 116 ? 12.686 0.842 -10.034 1.00 82.81 116 GLU A C 1
ATOM 946 O O . GLU A 1 116 ? 11.939 0.734 -9.065 1.00 82.81 116 GLU A O 1
ATOM 951 N N . MET A 1 117 ? 12.835 -0.150 -10.918 1.00 80.00 117 MET A N 1
ATOM 952 C CA . MET A 1 117 ? 12.125 -1.429 -10.800 1.00 80.00 117 MET A CA 1
ATOM 953 C C . MET A 1 117 ? 12.525 -2.229 -9.551 1.00 80.00 117 MET A C 1
ATOM 955 O O . MET A 1 117 ? 11.656 -2.764 -8.867 1.00 80.00 117 MET A O 1
ATOM 959 N N . GLU A 1 118 ? 13.817 -2.316 -9.227 1.00 81.38 118 GLU A N 1
ATOM 960 C CA . GLU A 1 118 ? 14.299 -3.006 -8.019 1.00 81.38 118 GLU A CA 1
ATOM 961 C C . GLU A 1 118 ? 13.766 -2.351 -6.734 1.00 81.38 118 GLU A C 1
ATOM 963 O O . GLU A 1 118 ? 13.386 -3.051 -5.796 1.00 81.38 118 GLU A O 1
ATOM 968 N N . GLU A 1 119 ? 13.669 -1.022 -6.706 1.00 84.19 119 GLU A N 1
ATOM 969 C CA . GLU A 1 119 ? 13.076 -0.270 -5.598 1.00 84.19 119 GLU A CA 1
ATOM 970 C C . GLU A 1 119 ? 11.569 -0.549 -5.469 1.00 84.19 119 GLU A C 1
ATOM 972 O O . GLU A 1 119 ? 11.081 -0.825 -4.372 1.00 84.19 119 GLU A O 1
ATOM 977 N N . LEU A 1 120 ? 10.837 -0.578 -6.588 1.00 78.19 120 LEU A N 1
ATOM 978 C CA . LEU A 1 120 ? 9.420 -0.959 -6.606 1.00 78.19 120 LEU A CA 1
ATOM 979 C C . LEU A 1 120 ? 9.188 -2.404 -6.141 1.00 78.19 120 LEU A C 1
ATOM 981 O O . LEU A 1 120 ? 8.165 -2.692 -5.522 1.00 78.19 120 LEU A O 1
ATOM 985 N N . LEU A 1 121 ? 10.115 -3.322 -6.426 1.00 73.38 121 LEU A N 1
ATOM 986 C CA . LEU A 1 121 ? 10.060 -4.710 -5.953 1.00 73.38 121 LEU A CA 1
ATOM 987 C C . LEU A 1 121 ? 10.417 -4.835 -4.466 1.00 73.38 121 LEU A C 1
ATOM 989 O O . LEU A 1 121 ? 9.825 -5.649 -3.765 1.00 73.38 121 LEU A O 1
ATOM 993 N N . SER A 1 122 ? 11.347 -4.018 -3.966 1.00 79.25 122 SER A N 1
ATOM 994 C CA . SER A 1 122 ? 11.737 -3.974 -2.548 1.00 79.25 122 SER A CA 1
ATOM 995 C C . SER A 1 122 ? 10.593 -3.517 -1.634 1.00 79.25 122 SER A C 1
ATOM 997 O O . SER A 1 122 ? 10.476 -3.962 -0.493 1.00 79.25 122 SER A O 1
ATOM 999 N N . GLN A 1 123 ? 9.716 -2.651 -2.145 1.00 74.38 123 GLN A N 1
ATOM 1000 C CA . GLN A 1 123 ? 8.535 -2.172 -1.424 1.00 74.38 123 GLN A CA 1
ATOM 1001 C C . GLN A 1 123 ? 7.367 -3.173 -1.435 1.00 74.38 123 GLN A C 1
ATOM 1003 O O . GLN A 1 123 ? 6.383 -2.964 -0.723 1.00 74.38 123 GLN A O 1
ATOM 1008 N N . ALA A 1 124 ? 7.466 -4.267 -2.198 1.00 66.31 124 ALA A N 1
ATOM 1009 C CA . ALA A 1 124 ? 6.449 -5.306 -2.206 1.00 66.31 124 ALA A CA 1
ATOM 1010 C C . ALA A 1 124 ? 6.518 -6.155 -0.919 1.00 66.31 124 ALA A C 1
ATOM 1012 O O . ALA A 1 124 ? 7.592 -6.632 -0.541 1.00 66.31 124 ALA A O 1
ATOM 1013 N N . PRO A 1 125 ? 5.387 -6.405 -0.238 1.00 62.22 125 PRO A N 1
ATOM 1014 C CA . PRO A 1 125 ? 5.319 -7.362 0.847 1.00 62.22 125 PRO A CA 1
ATOM 1015 C C . PRO A 1 125 ? 5.632 -8.762 0.302 1.00 62.22 125 PRO A C 1
ATOM 1017 O O . PRO A 1 125 ? 5.348 -9.058 -0.863 1.00 62.22 125 PRO A O 1
ATOM 1020 N N . PRO A 1 126 ? 6.215 -9.648 1.129 1.00 59.31 126 PRO A N 1
ATOM 1021 C CA . PRO A 1 126 ? 6.515 -11.009 0.709 1.00 59.31 126 PRO A CA 1
ATOM 1022 C C . PRO A 1 126 ? 5.232 -11.694 0.217 1.00 59.31 126 PRO A C 1
ATOM 1024 O O . PRO A 1 126 ? 4.185 -11.527 0.853 1.00 59.31 126 PRO A O 1
ATOM 1027 N N . PRO A 1 127 ? 5.294 -12.475 -0.880 1.00 53.44 127 PRO A N 1
ATOM 1028 C CA . PRO A 1 127 ? 4.129 -13.179 -1.389 1.00 53.44 127 PRO A CA 1
ATOM 1029 C C . PRO A 1 127 ? 3.588 -14.084 -0.282 1.00 53.44 127 PRO A C 1
ATOM 1031 O O . PRO A 1 127 ? 4.266 -15.012 0.170 1.00 53.44 127 PRO A O 1
ATOM 1034 N N . LYS A 1 128 ? 2.372 -13.798 0.192 1.00 55.47 128 LYS A N 1
ATOM 1035 C CA . LYS A 1 128 ? 1.650 -14.732 1.051 1.00 55.47 128 LYS A CA 1
ATOM 1036 C C . LYS A 1 128 ? 1.269 -15.907 0.164 1.00 55.47 128 LYS A C 1
ATOM 1038 O O . LYS A 1 128 ? 0.383 -15.779 -0.671 1.00 55.47 128 LYS A O 1
ATOM 1043 N N . GLY A 1 129 ? 1.980 -17.024 0.326 1.00 46.47 129 GLY A N 1
ATOM 1044 C CA . GLY A 1 129 ? 1.560 -18.300 -0.240 1.00 46.47 129 GLY A CA 1
ATOM 1045 C C . GLY A 1 129 ? 0.095 -18.536 0.108 1.00 46.47 129 GLY A C 1
ATOM 1046 O O . GLY A 1 129 ? -0.310 -18.261 1.239 1.00 46.47 129 GLY A O 1
ATOM 1047 N N . ASP A 1 130 ? -0.674 -18.973 -0.883 1.00 45.84 130 ASP A N 1
ATOM 1048 C CA . ASP A 1 130 ? -2.115 -19.196 -0.831 1.00 45.84 130 ASP A CA 1
ATOM 1049 C C . ASP A 1 130 ? -2.545 -19.897 0.474 1.00 45.84 130 ASP A C 1
ATOM 1051 O O . ASP A 1 130 ? -2.545 -21.121 0.580 1.00 45.84 130 ASP A O 1
ATOM 1055 N N . MET A 1 131 ? -2.932 -19.136 1.503 1.00 48.22 131 MET A N 1
ATOM 1056 C CA . MET A 1 131 ? -3.553 -19.674 2.722 1.00 48.22 131 MET A CA 1
ATOM 1057 C C . MET A 1 131 ? -5.066 -19.776 2.527 1.00 48.22 131 MET A C 1
ATOM 1059 O O . MET A 1 131 ? -5.850 -19.300 3.344 1.00 48.22 131 MET A O 1
ATOM 1063 N N . HIS A 1 132 ? -5.478 -20.398 1.426 1.00 47.25 132 HIS A N 1
ATOM 1064 C CA . HIS A 1 132 ? -6.878 -20.708 1.162 1.00 47.25 132 HIS A CA 1
ATOM 1065 C C . HIS A 1 132 ? -7.066 -22.178 0.774 1.00 47.25 132 HIS A C 1
ATOM 1067 O O . HIS A 1 132 ? -7.814 -22.490 -0.141 1.00 47.25 132 HIS A O 1
ATOM 1073 N N . GLU A 1 133 ? -6.405 -23.105 1.480 1.00 41.50 133 GLU A N 1
ATOM 1074 C CA . GLU A 1 133 ? -6.749 -24.530 1.381 1.00 41.50 133 GLU A CA 1
ATOM 1075 C C . GLU A 1 133 ? -6.337 -25.341 2.625 1.00 41.50 133 GLU A C 1
ATOM 1077 O O . GLU A 1 133 ? -5.462 -26.200 2.573 1.00 41.50 133 GLU A O 1
ATOM 1082 N N . ALA A 1 134 ? -6.949 -25.079 3.787 1.00 43.62 134 ALA A N 1
ATOM 1083 C CA . ALA A 1 134 ? -6.773 -25.960 4.951 1.00 43.62 134 ALA A CA 1
ATOM 1084 C C . ALA A 1 134 ? -7.972 -26.019 5.915 1.00 43.62 134 ALA A C 1
ATOM 1086 O O . ALA A 1 134 ? -7.777 -26.288 7.093 1.00 43.62 134 ALA A O 1
ATOM 1087 N N . ASP A 1 135 ? -9.207 -25.829 5.437 1.00 39.00 135 ASP A N 1
ATOM 1088 C CA . ASP A 1 135 ? -10.410 -26.024 6.271 1.00 39.00 135 ASP A CA 1
ATOM 1089 C C . ASP A 1 135 ? -11.476 -26.888 5.569 1.00 39.00 135 ASP A C 1
ATOM 1091 O O . ASP A 1 135 ? -12.653 -26.559 5.455 1.00 39.00 135 ASP A O 1
ATOM 1095 N N . SER A 1 136 ? -11.048 -28.017 4.991 1.00 48.94 136 SER A N 1
ATOM 1096 C CA . SER A 1 136 ? -11.974 -29.021 4.426 1.00 48.94 136 SER A CA 1
ATOM 1097 C C . SER A 1 136 ? -11.586 -30.475 4.708 1.00 48.94 136 SER A C 1
ATOM 1099 O O . SER A 1 136 ? -12.143 -31.395 4.116 1.00 48.94 136 SER A O 1
ATOM 1101 N N . LYS A 1 137 ? -10.676 -30.729 5.655 1.00 45.78 137 LYS A N 1
ATOM 1102 C CA . LYS A 1 137 ? -10.383 -32.094 6.125 1.00 45.78 137 LYS A CA 1
ATOM 1103 C C . LYS A 1 137 ? -10.558 -32.230 7.630 1.00 45.78 137 LYS A C 1
ATOM 1105 O O . LYS A 1 137 ? -9.636 -32.616 8.336 1.00 45.78 137 LYS A O 1
ATOM 1110 N N . GLN A 1 138 ? -11.767 -31.965 8.110 1.00 47.47 138 GLN A N 1
ATOM 1111 C CA . GLN A 1 138 ? -12.185 -32.458 9.420 1.00 47.47 138 GLN A CA 1
ATOM 1112 C C . GLN A 1 138 ? -13.695 -32.693 9.495 1.00 47.47 138 GLN A C 1
ATOM 1114 O O . GLN A 1 138 ? -14.360 -32.271 10.431 1.00 47.47 138 GLN A O 1
ATOM 1119 N N . GLN A 1 139 ? -14.248 -33.407 8.508 1.00 44.00 139 GLN A N 1
ATOM 1120 C CA . GLN A 1 139 ? -15.525 -34.095 8.700 1.00 44.00 139 GLN A CA 1
ATOM 1121 C C . GLN A 1 139 ? -15.656 -35.309 7.768 1.00 44.00 139 GLN A C 1
ATOM 1123 O O . GLN A 1 139 ? -16.197 -35.231 6.668 1.00 44.00 139 GLN A O 1
ATOM 1128 N N . SER A 1 140 ? -15.115 -36.447 8.202 1.00 44.41 140 SER A N 1
ATOM 1129 C CA . SER A 1 140 ? -15.550 -37.803 7.834 1.00 44.41 140 SER A CA 1
ATOM 1130 C C . SER A 1 140 ? -15.142 -38.759 8.942 1.00 44.41 140 SER A C 1
ATOM 1132 O O . SER A 1 140 ? -13.995 -38.616 9.423 1.00 44.41 140 SER A O 1
#

Foldseek 3Di:
DVVLVVVVVVLVVLVVVLVVCCVVCVVCNVVSVVVNVVVVVVVVVVVVVVVVVVVVVVVVVLVVVVVVLVVVVVVVVVVVVVVVVVLPDPPDPVSVVVVVVVVVVVVVVVVVS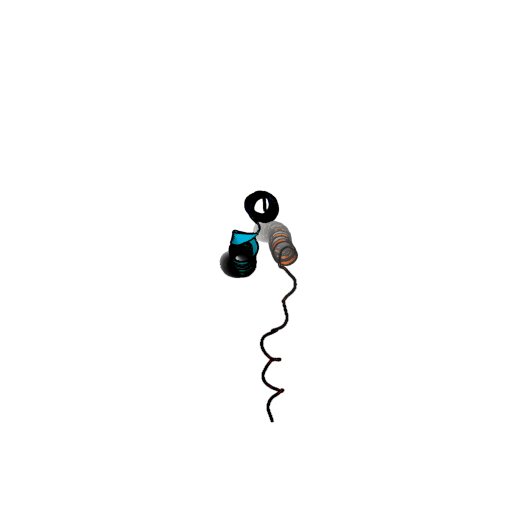VVVVVVSVVPDDDDDDPPPPDPPPDDD

InterPro domains:
  IPR002017 Spectrin repeat [PF00435] (2-57)
  IPR002017 Spectrin repeat [PF00435] (63-124)
  IPR018159 Spectrin/alpha-actinin [cd00176] (1-138)

pLDDT: mean 77.43, std 13.79, range [39.0, 93.38]

Radius of gyration: 30.1 Å; chains: 1; bounding box: 63×49×84 Å

Sequence (140 aa):
MAELASHHGWLQKVDEEGRQLSREKPQFGAVVSQRLTELHQLWDKLQSMTEEKAQHLFDANHSDLYAQSFSDLDKWIGEMETQLQSDEQGTDLTSTNRLLTKLMRLDEQVITQKREMEELLSQAPPPKGDMHEADSKQQS